Protein AF-A0A7Z9LHR6-F1 (afdb_monomer)

Foldseek 3Di:
DVVVCCCVVPCVVCVVVVVVVVVVVCVVVVVVCVVDDDDPDPLVVDDPPDPVSVVVVVVCVVPNDDDDDDDDDDDPDDCPDPVNVVVVVVVQVVQVVDPPDPHDDDPVDHDDPPVPPDDD

Sequence (120 aa):
MMLRQFYERVILSFPKTILLLMLVCIAALGYQARYLEIDASAETLLLEDDKDLAFTRKVNERYGSSDFLVLTYSPHADLLADATLDSLRKLSAELLELERVESVMSILNVPLLESPPKPI

Solvent-accessible surface area (backbone atoms only — not comparable to full-atom values): 7828 Å² total; per-residue (Å²): 113,69,69,60,52,48,43,52,66,53,50,68,66,39,47,70,59,53,52,50,51,51,48,51,52,50,52,53,55,56,57,53,55,77,72,64,80,83,75,84,52,77,70,69,74,46,66,91,86,38,67,65,60,56,48,49,53,54,50,30,74,72,73,58,73,79,94,80,83,91,79,88,84,83,67,94,60,60,74,84,37,67,73,44,48,52,50,53,51,51,52,46,51,60,50,54,69,38,93,88,39,89,76,81,82,45,94,89,69,53,81,75,81,77,75,76,81,74,84,130

Radius of gyration: 30.08 Å; Cα contacts (8 Å, |Δi|>4): 31; chains: 1; bounding box: 59×32×92 Å

Mean predicted aligned error: 10.18 Å

pLDDT: mean 88.0, std 10.26, range [50.03, 98.0]

Secondary structure (DSSP, 8-state):
-HHHHHIIIIITTSHHHHHHHHHHHHHHHHHHGGG-----STTTTS-TT-HHHHHHHHHHHHH------------SS-TTSHHHHHHHHHHHHHHHTSTT------TTTPPP---S----

Structure (mmCIF, N/CA/C/O backbone):
data_AF-A0A7Z9LHR6-F1
#
_entry.id   AF-A0A7Z9LHR6-F1
#
loop_
_atom_site.group_PDB
_atom_site.id
_atom_site.type_symbol
_atom_site.label_atom_id
_atom_site.label_alt_id
_atom_site.label_comp_id
_atom_site.label_asym_id
_atom_site.label_entity_id
_atom_site.label_seq_id
_atom_site.pdbx_PDB_ins_code
_atom_site.Cartn_x
_atom_site.Cartn_y
_atom_site.Cartn_z
_atom_site.occupancy
_atom_site.B_iso_or_equiv
_atom_site.auth_seq_id
_atom_site.auth_comp_id
_atom_site.auth_asym_id
_atom_site.auth_atom_id
_atom_site.pdbx_PDB_model_num
ATOM 1 N N . MET A 1 1 ? -29.533 11.845 45.963 1.00 62.84 1 MET A N 1
ATOM 2 C CA . MET A 1 1 ? -29.801 10.760 46.939 1.00 62.84 1 MET A CA 1
ATOM 3 C C . MET A 1 1 ? -29.883 9.385 46.270 1.00 62.84 1 MET A C 1
ATOM 5 O O . MET A 1 1 ? -29.168 8.489 46.698 1.00 62.84 1 MET A O 1
ATOM 9 N N . MET A 1 2 ? -30.656 9.226 45.187 1.00 77.38 2 MET A N 1
ATOM 10 C CA . MET A 1 2 ? -30.833 7.934 44.494 1.00 77.38 2 MET A CA 1
ATOM 11 C C . MET A 1 2 ? -29.541 7.328 43.916 1.00 77.38 2 MET A C 1
ATOM 13 O O . MET A 1 2 ? -29.318 6.131 44.061 1.00 77.38 2 MET A O 1
ATOM 17 N N . LEU A 1 3 ? -28.647 8.144 43.340 1.00 78.81 3 LEU A N 1
ATOM 18 C CA . LEU A 1 3 ? -27.380 7.659 42.764 1.00 78.81 3 LEU A CA 1
ATOM 19 C C . LEU A 1 3 ? -26.454 7.016 43.814 1.00 78.81 3 LEU A C 1
ATOM 21 O O . LEU A 1 3 ? -25.824 5.994 43.564 1.00 78.81 3 LEU A O 1
ATOM 25 N N . ARG A 1 4 ? -26.419 7.598 45.020 1.00 80.31 4 ARG A N 1
ATOM 26 C CA . ARG A 1 4 ? -25.616 7.102 46.146 1.00 80.31 4 ARG A CA 1
ATOM 27 C C . ARG A 1 4 ? -26.152 5.768 46.661 1.00 80.31 4 ARG A C 1
ATOM 29 O O . ARG A 1 4 ? -25.385 4.842 46.881 1.00 80.31 4 ARG A O 1
ATOM 36 N N . GLN A 1 5 ? -27.475 5.663 46.780 1.00 80.81 5 GLN A N 1
ATOM 37 C CA . GLN A 1 5 ? -28.140 4.431 47.201 1.00 80.81 5 GLN A CA 1
ATOM 38 C C . GLN A 1 5 ? -27.937 3.298 46.187 1.00 80.81 5 GLN A C 1
ATOM 40 O O . GLN A 1 5 ? -27.721 2.160 46.589 1.00 80.81 5 GLN A O 1
ATOM 45 N N . PHE A 1 6 ? -27.956 3.602 44.886 1.00 82.50 6 PHE A N 1
ATOM 46 C CA . PHE A 1 6 ? -27.645 2.633 43.835 1.00 82.50 6 PHE A CA 1
ATOM 47 C C . PHE A 1 6 ? -26.193 2.143 43.924 1.00 82.50 6 PHE A C 1
ATOM 49 O O . PHE A 1 6 ? -25.944 0.939 43.934 1.00 82.50 6 PHE A O 1
ATOM 56 N N . TYR A 1 7 ? -25.238 3.064 44.067 1.00 83.00 7 TYR A N 1
ATOM 57 C CA . TYR A 1 7 ? -23.822 2.726 44.208 1.00 83.00 7 TYR A CA 1
ATOM 58 C C . TYR A 1 7 ? -23.547 1.849 45.442 1.00 83.00 7 TYR A C 1
ATOM 60 O O . TYR A 1 7 ? -22.897 0.811 45.339 1.00 83.00 7 TYR A O 1
ATOM 68 N N . GLU A 1 8 ? -24.099 2.206 46.602 1.00 82.19 8 GLU A N 1
ATOM 69 C CA . GLU A 1 8 ? -23.923 1.435 47.839 1.00 82.19 8 GLU A CA 1
ATOM 70 C C . GLU A 1 8 ? -24.586 0.047 47.767 1.00 82.19 8 GLU A C 1
ATOM 72 O O . GLU A 1 8 ? -23.995 -0.960 48.164 1.00 82.19 8 GLU A O 1
ATOM 77 N N . ARG A 1 9 ? -25.803 -0.031 47.219 1.00 83.75 9 ARG A N 1
ATOM 78 C CA . ARG A 1 9 ? -26.619 -1.253 47.259 1.00 83.75 9 ARG A CA 1
ATOM 79 C C . ARG A 1 9 ? -26.331 -2.233 46.121 1.00 83.75 9 ARG A C 1
ATOM 81 O O . ARG A 1 9 ? -26.601 -3.418 46.267 1.00 83.75 9 ARG A O 1
ATOM 88 N N . VAL A 1 10 ? -25.797 -1.758 44.998 1.00 82.38 10 VAL A N 1
ATOM 89 C CA . VAL A 1 10 ? -25.510 -2.594 43.821 1.00 82.38 10 VAL A CA 1
ATOM 90 C C . VAL A 1 10 ? -24.006 -2.768 43.643 1.00 82.38 10 VAL A C 1
ATOM 92 O O . VAL A 1 10 ? -23.527 -3.897 43.572 1.00 82.38 10 VAL A O 1
ATOM 95 N N . ILE A 1 11 ? -23.246 -1.669 43.639 1.00 84.19 11 ILE A N 1
ATOM 96 C CA . ILE A 1 11 ? -21.818 -1.700 43.297 1.00 84.19 11 ILE A CA 1
ATOM 97 C C . ILE A 1 11 ? -20.958 -2.159 44.475 1.00 84.19 11 ILE A C 1
ATOM 99 O 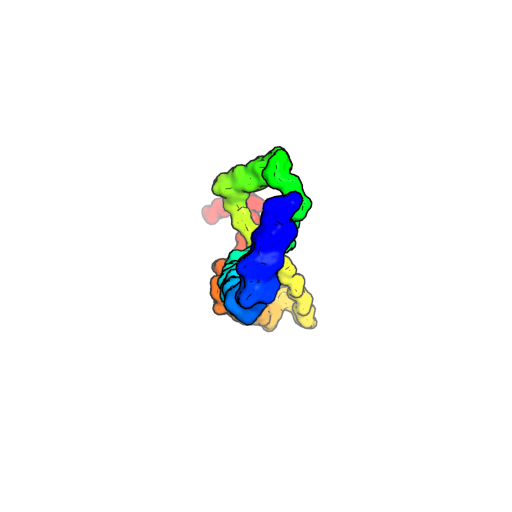O . ILE A 1 11 ? -20.178 -3.101 44.338 1.00 84.19 11 ILE A O 1
ATOM 103 N N . LEU A 1 12 ? -21.136 -1.553 45.651 1.00 85.62 12 LEU A N 1
ATOM 104 C CA . LEU A 1 12 ? -20.384 -1.915 46.860 1.00 85.62 12 LEU A CA 1
ATOM 105 C C . LEU A 1 12 ? -20.844 -3.234 47.494 1.00 85.62 12 LEU A C 1
ATOM 107 O O . LEU A 1 12 ? -20.062 -3.880 48.186 1.00 85.62 12 LEU A O 1
ATOM 111 N N . SER A 1 13 ? -22.091 -3.645 47.250 1.00 88.62 13 SER A N 1
ATOM 112 C CA . SER A 1 13 ? -22.641 -4.893 47.798 1.00 88.62 13 SER A CA 1
ATOM 113 C C . SER A 1 13 ? -22.188 -6.138 47.022 1.00 88.62 13 SER A C 1
ATOM 115 O O . SER A 1 13 ? -22.064 -7.208 47.614 1.00 88.62 13 SER A O 1
ATOM 117 N N . PHE A 1 14 ? -21.880 -6.014 45.721 1.00 89.69 14 PHE A N 1
ATOM 118 C CA . PHE A 1 14 ? -21.453 -7.141 44.877 1.00 89.69 14 PHE A CA 1
ATOM 119 C C . PHE A 1 14 ? -20.191 -6.857 44.036 1.00 89.69 14 PHE A C 1
ATOM 121 O O . PHE A 1 14 ? -20.174 -7.121 42.827 1.00 89.69 14 PHE A O 1
ATOM 128 N N . PRO A 1 15 ? -19.085 -6.396 44.650 1.00 88.88 15 PRO A N 1
ATOM 129 C CA . PRO A 1 15 ? -17.929 -5.874 43.924 1.00 88.88 15 PRO A CA 1
ATOM 130 C C . PRO A 1 15 ? -17.299 -6.907 42.984 1.00 88.88 15 PRO A C 1
ATOM 132 O O . PRO A 1 15 ? -16.999 -6.585 41.841 1.00 88.88 15 PRO A O 1
ATOM 135 N N . LYS A 1 16 ? -17.168 -8.173 43.409 1.00 92.38 16 LYS A N 1
ATOM 136 C CA . LYS A 1 16 ? -16.581 -9.245 42.581 1.00 92.38 16 LYS A CA 1
ATOM 137 C C . LYS A 1 16 ? -17.380 -9.512 41.302 1.00 92.38 16 LYS A C 1
ATOM 139 O O . LYS A 1 16 ? -16.786 -9.734 40.254 1.00 92.38 16 LYS A O 1
ATOM 144 N N . THR A 1 17 ? -18.712 -9.482 41.385 1.00 92.12 17 THR A N 1
ATOM 145 C CA . THR A 1 17 ? -19.580 -9.732 40.220 1.00 92.12 17 THR A CA 1
ATOM 146 C C . THR A 1 17 ? -19.520 -8.586 39.219 1.00 92.12 17 THR A C 1
ATOM 148 O O . THR A 1 17 ? -19.428 -8.835 38.022 1.00 92.12 17 THR A O 1
ATOM 151 N N . ILE A 1 18 ? -19.482 -7.338 39.697 1.00 93.69 18 ILE A N 1
ATOM 152 C CA . ILE A 1 18 ? -19.330 -6.169 38.827 1.00 93.69 18 ILE A CA 1
ATOM 153 C C . ILE A 1 18 ? -17.955 -6.166 38.168 1.00 93.69 18 ILE A C 1
ATOM 155 O O . ILE A 1 18 ? -17.850 -5.876 36.981 1.00 93.69 18 ILE A O 1
ATOM 159 N N . LEU A 1 1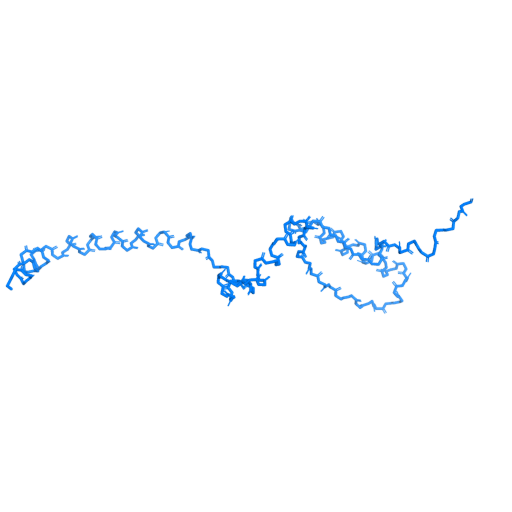9 ? -16.908 -6.531 38.908 1.00 94.12 19 LEU A N 1
ATOM 160 C CA . LEU A 1 19 ? -15.551 -6.607 38.373 1.00 94.12 19 LEU A CA 1
ATOM 161 C C . LEU A 1 19 ? -15.435 -7.702 37.303 1.00 94.12 19 LEU A C 1
ATOM 163 O O . LEU A 1 19 ? -14.840 -7.458 36.258 1.00 94.12 19 LEU A O 1
ATOM 167 N N . LEU A 1 20 ? -16.072 -8.860 37.513 1.00 96.31 20 LEU A N 1
ATOM 168 C CA . LEU A 1 20 ? -16.191 -9.913 36.500 1.00 96.31 20 LEU A CA 1
ATOM 169 C C . LEU A 1 20 ? -16.943 -9.415 35.258 1.00 96.31 20 LEU A C 1
ATOM 171 O O . LEU A 1 20 ? -16.464 -9.598 34.145 1.00 96.31 20 LEU A O 1
ATOM 175 N N . LEU A 1 21 ? -18.098 -8.769 35.436 1.00 96.12 21 LEU A N 1
ATOM 176 C CA . LEU A 1 21 ? -18.903 -8.244 34.331 1.00 96.12 21 LEU A CA 1
ATOM 177 C C . LEU A 1 21 ? -18.127 -7.196 33.522 1.00 96.12 21 LEU A C 1
ATOM 179 O O . LEU A 1 21 ? -18.095 -7.258 32.298 1.00 96.12 21 LEU A O 1
ATOM 183 N N . MET A 1 22 ? -17.451 -6.270 34.199 1.00 96.25 22 MET A N 1
ATOM 184 C CA . MET A 1 22 ? -16.594 -5.274 33.564 1.00 96.25 22 MET A CA 1
ATOM 185 C C . MET A 1 22 ? -15.432 -5.932 32.815 1.00 96.25 22 MET A C 1
ATOM 187 O O . MET A 1 22 ? -15.141 -5.534 31.692 1.00 96.25 22 MET A O 1
ATOM 191 N N . LEU A 1 23 ? -14.809 -6.964 33.390 1.00 97.81 23 LEU A N 1
ATOM 192 C CA . LEU A 1 23 ? -13.747 -7.720 32.729 1.00 97.81 23 LEU A CA 1
ATOM 193 C C . LEU A 1 23 ? -14.258 -8.420 31.465 1.00 97.81 23 LEU A C 1
ATOM 195 O O . LEU A 1 23 ? -13.592 -8.361 30.437 1.00 97.81 23 LEU A O 1
ATOM 199 N N . VAL A 1 24 ? -15.454 -9.013 31.506 1.00 98.00 24 VAL A N 1
ATOM 200 C CA . VAL A 1 24 ? -16.105 -9.604 30.326 1.00 98.00 24 VAL A CA 1
ATOM 201 C C . VAL A 1 24 ? -16.396 -8.536 29.270 1.00 98.00 24 VAL A C 1
ATOM 203 O O . VAL A 1 24 ? -16.090 -8.750 28.100 1.00 98.00 24 VAL A O 1
ATOM 206 N N . CYS A 1 25 ? -16.918 -7.368 29.658 1.00 97.75 25 CYS A N 1
ATOM 207 C CA . CYS A 1 25 ? -17.152 -6.259 28.729 1.00 97.75 25 CYS A CA 1
AT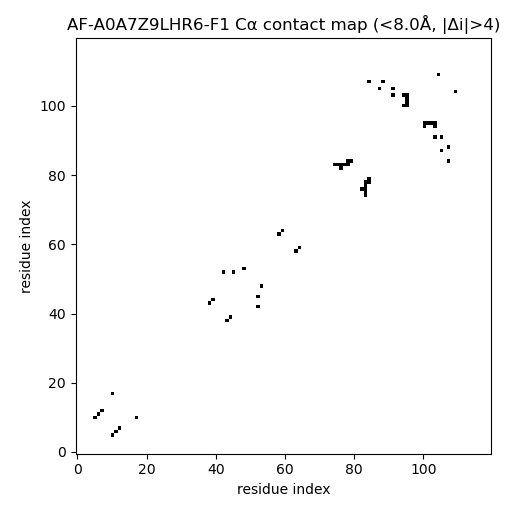OM 208 C C . CYS A 1 25 ? -15.853 -5.761 28.083 1.00 97.75 25 CYS A C 1
ATOM 210 O O . CYS A 1 25 ? -15.808 -5.570 26.871 1.00 97.75 25 CYS A O 1
ATOM 212 N N . ILE A 1 26 ? -14.785 -5.582 28.867 1.00 97.94 26 ILE A N 1
ATOM 213 C CA . ILE A 1 26 ? -13.474 -5.162 28.355 1.00 97.94 26 ILE A CA 1
ATOM 214 C C . ILE A 1 26 ? -12.902 -6.228 27.423 1.00 97.94 26 ILE A C 1
ATOM 216 O O . ILE A 1 26 ? -12.400 -5.885 26.360 1.00 97.94 26 ILE A O 1
ATOM 220 N N . ALA A 1 27 ? -13.005 -7.511 27.775 1.00 97.81 27 ALA A N 1
ATOM 221 C CA . ALA A 1 27 ? -12.554 -8.600 26.916 1.00 97.81 27 ALA A CA 1
ATOM 222 C C . ALA A 1 27 ? -13.341 -8.650 25.598 1.00 97.81 27 ALA A C 1
ATOM 224 O O . ALA A 1 27 ? -12.744 -8.856 24.547 1.00 97.81 27 ALA A O 1
ATOM 225 N N . ALA A 1 28 ? -14.655 -8.411 25.631 1.00 97.56 28 ALA A N 1
ATOM 226 C CA . ALA A 1 28 ? -15.491 -8.362 24.434 1.00 97.56 28 ALA A CA 1
ATOM 227 C C . ALA A 1 28 ? -15.140 -7.168 23.527 1.00 97.56 28 ALA A C 1
ATOM 229 O O . ALA A 1 28 ? -14.932 -7.348 22.328 1.00 97.56 28 ALA A O 1
ATOM 230 N N . LEU A 1 29 ? -15.009 -5.961 24.089 1.00 96.88 29 LEU A N 1
ATOM 231 C CA . LEU A 1 29 ? -14.600 -4.768 23.336 1.00 96.88 29 LEU A CA 1
ATOM 232 C C . LEU A 1 29 ? -13.158 -4.885 22.823 1.00 96.88 29 LEU A C 1
ATOM 234 O O . LEU A 1 29 ? -12.873 -4.539 21.681 1.00 96.88 29 LEU A O 1
ATOM 238 N N . GLY A 1 30 ? -12.258 -5.430 23.641 1.00 96.75 30 GLY A N 1
ATOM 239 C CA . GLY A 1 30 ? -10.875 -5.715 23.268 1.00 96.75 30 GLY A CA 1
ATOM 240 C C . GLY A 1 30 ? -10.778 -6.771 22.170 1.00 96.75 30 GLY A C 1
ATOM 241 O O . GLY A 1 30 ? -9.961 -6.635 21.266 1.00 96.75 30 GLY A O 1
ATOM 242 N N . TYR A 1 31 ? -11.652 -7.782 22.183 1.00 97.06 31 TYR A N 1
ATOM 243 C CA . TYR A 1 31 ? -11.757 -8.728 21.077 1.00 97.06 31 TYR A CA 1
ATOM 244 C C . TYR A 1 31 ? -12.206 -8.030 19.794 1.00 97.06 31 TYR A C 1
ATOM 246 O O . TYR A 1 31 ? -11.647 -8.321 18.745 1.00 97.06 31 TYR A O 1
ATOM 254 N N . GLN A 1 32 ? -13.149 -7.083 19.862 1.00 96.00 32 GLN A N 1
ATOM 255 C CA . GLN A 1 32 ? -13.594 -6.320 18.691 1.00 96.00 32 GLN A CA 1
ATOM 256 C C . GLN A 1 32 ? -12.505 -5.390 18.129 1.00 96.00 32 GLN A C 1
ATOM 258 O O . GLN A 1 32 ? -12.490 -5.133 16.927 1.00 96.00 32 GLN A O 1
ATOM 263 N N . ALA A 1 33 ? -11.550 -4.944 18.951 1.00 93.75 33 ALA A N 1
ATOM 264 C CA . ALA A 1 33 ? -10.436 -4.105 18.504 1.00 93.75 33 ALA A CA 1
ATOM 265 C C . ALA A 1 33 ? -9.557 -4.770 17.423 1.00 93.75 33 ALA A C 1
ATOM 267 O O . ALA A 1 33 ? -8.874 -4.069 16.686 1.00 93.75 33 ALA A O 1
ATOM 268 N N . ARG A 1 34 ? -9.616 -6.103 17.262 1.00 92.00 34 ARG A N 1
ATOM 269 C CA . ARG A 1 34 ? -8.947 -6.824 16.160 1.00 92.00 34 ARG A CA 1
ATOM 270 C C . ARG A 1 34 ? -9.458 -6.455 14.762 1.00 92.00 34 ARG A C 1
ATOM 272 O O . ARG A 1 34 ? -8.799 -6.789 13.787 1.00 92.00 34 ARG A O 1
ATOM 279 N N . TYR A 1 35 ? -10.654 -5.872 14.673 1.00 93.31 35 TYR A N 1
ATOM 280 C CA . TYR A 1 35 ? -11.289 -5.455 13.419 1.00 93.31 35 TYR A CA 1
ATOM 281 C C . TYR A 1 35 ? -11.108 -3.956 13.154 1.00 93.31 35 TYR A C 1
ATOM 283 O O . TYR A 1 35 ? -11.734 -3.416 12.250 1.00 93.31 35 TYR A O 1
ATOM 291 N N . LEU A 1 36 ? -10.309 -3.263 13.972 1.00 90.31 36 LEU A N 1
ATOM 292 C CA . LEU A 1 36 ? -9.972 -1.870 13.729 1.00 90.31 36 LEU A CA 1
ATOM 293 C C . LEU A 1 36 ? -8.985 -1.798 12.559 1.00 90.31 36 LEU A C 1
ATOM 295 O O . LEU A 1 36 ? -7.812 -2.139 12.707 1.00 90.31 36 LEU A O 1
ATOM 299 N N . GLU A 1 37 ? -9.468 -1.351 11.407 1.00 85.88 37 GLU A N 1
ATOM 300 C CA . GLU A 1 37 ? -8.637 -1.062 10.242 1.00 85.88 37 GLU A CA 1
ATOM 301 C C . GLU A 1 37 ? -8.027 0.337 10.391 1.00 85.88 37 GLU A C 1
ATOM 303 O O . GLU A 1 37 ? -8.730 1.312 10.655 1.00 85.88 37 GLU A O 1
ATOM 308 N N . ILE A 1 38 ? -6.701 0.433 10.266 1.00 82.69 38 ILE A N 1
ATOM 309 C CA . ILE A 1 38 ? -5.980 1.709 10.271 1.00 82.69 38 ILE A CA 1
ATOM 310 C C . ILE A 1 38 ? -5.551 1.985 8.835 1.00 82.69 38 ILE A C 1
ATOM 312 O O . ILE A 1 38 ? -4.547 1.446 8.370 1.00 82.69 38 ILE A O 1
ATOM 316 N N . ASP A 1 39 ? -6.318 2.821 8.143 1.00 82.94 39 ASP A N 1
ATOM 317 C CA . ASP A 1 39 ? -5.956 3.319 6.821 1.00 82.94 39 ASP A CA 1
ATOM 318 C C . ASP A 1 39 ? -5.134 4.608 6.971 1.00 82.94 39 ASP A C 1
ATOM 320 O O . ASP A 1 39 ? -5.647 5.664 7.347 1.00 82.94 39 ASP A O 1
ATOM 324 N N . ALA A 1 40 ? -3.830 4.487 6.718 1.00 79.31 40 ALA A N 1
ATOM 325 C CA . ALA A 1 40 ? -2.860 5.580 6.767 1.00 79.31 40 ALA A CA 1
ATOM 326 C C . ALA A 1 40 ? -2.544 6.152 5.374 1.00 79.31 40 ALA A C 1
ATOM 328 O O . ALA A 1 40 ? -1.459 6.699 5.156 1.00 79.31 40 ALA A O 1
ATOM 329 N N . SER A 1 41 ? -3.451 5.985 4.410 1.00 81.31 41 SER A N 1
ATOM 330 C CA . SER A 1 41 ? -3.324 6.613 3.101 1.00 81.31 41 SER A CA 1
ATOM 331 C C . SER A 1 41 ? -3.398 8.138 3.204 1.00 81.31 41 SER A C 1
ATOM 333 O O . SER A 1 41 ? -3.950 8.718 4.138 1.00 81.31 41 SER A O 1
ATOM 335 N N . ALA A 1 42 ? -2.827 8.825 2.216 1.00 81.12 42 ALA A N 1
ATOM 336 C CA . ALA A 1 42 ? -2.895 10.282 2.165 1.00 81.12 42 ALA A CA 1
ATOM 337 C C . ALA A 1 42 ? -4.342 10.798 2.031 1.00 81.12 42 ALA A C 1
ATOM 339 O O . ALA A 1 42 ? -4.625 11.917 2.449 1.00 81.12 42 ALA A O 1
ATOM 340 N N . GLU A 1 43 ? -5.259 9.988 1.487 1.00 82.06 43 GLU A N 1
ATOM 341 C CA . GLU A 1 43 ? -6.672 10.347 1.342 1.00 82.06 43 GLU A CA 1
ATOM 342 C C . GLU A 1 43 ? -7.400 10.453 2.684 1.00 82.06 43 GLU A C 1
ATOM 344 O O . GLU A 1 43 ? -8.220 11.353 2.851 1.00 82.06 43 GLU A O 1
ATOM 349 N N . THR A 1 44 ? -7.101 9.582 3.656 1.00 84.25 44 THR A N 1
ATOM 350 C CA . THR A 1 44 ? -7.762 9.603 4.976 1.00 84.25 44 THR A CA 1
ATOM 351 C C . THR A 1 44 ? -7.299 10.755 5.864 1.00 84.25 44 THR A C 1
ATOM 353 O O . THR A 1 44 ? -7.938 11.056 6.872 1.00 84.25 44 THR A O 1
ATOM 356 N N . LEU A 1 45 ? -6.211 11.433 5.485 1.00 85.81 45 LEU A N 1
ATOM 357 C CA . LEU A 1 45 ? -5.749 12.665 6.126 1.00 85.81 45 LEU A CA 1
ATOM 358 C C . LEU A 1 45 ? -6.501 13.910 5.636 1.00 85.81 45 LEU A C 1
ATOM 360 O O . LEU A 1 45 ? -6.391 14.971 6.256 1.00 85.81 45 LEU A O 1
ATOM 364 N N . LEU A 1 46 ? -7.227 13.805 4.521 1.00 87.00 46 LEU A N 1
ATOM 365 C CA . LEU A 1 46 ? -8.036 14.890 3.977 1.00 87.00 46 LEU A CA 1
ATOM 366 C C . LEU A 1 46 ? -9.418 14.931 4.639 1.00 87.00 46 LEU A C 1
ATOM 368 O O . LEU A 1 46 ? -9.863 13.979 5.280 1.00 87.00 46 LEU A O 1
ATOM 372 N N . LEU A 1 47 ? -10.107 16.064 4.491 1.00 87.88 47 LEU A N 1
ATOM 373 C CA . LEU A 1 47 ? -11.484 16.189 4.959 1.00 87.88 47 LEU A CA 1
ATOM 374 C C . LEU A 1 47 ? -12.392 15.256 4.151 1.00 87.88 47 LEU A C 1
ATOM 376 O O . LEU A 1 47 ? -12.290 15.177 2.929 1.00 87.88 47 LEU A O 1
ATOM 380 N N . GLU A 1 48 ? -13.331 14.606 4.835 1.00 81.31 48 GLU A N 1
ATOM 381 C CA . GLU A 1 48 ? -14.280 13.681 4.206 1.00 81.31 48 GLU A CA 1
ATOM 382 C C . GLU A 1 48 ? -15.145 14.369 3.129 1.00 81.31 48 GLU A C 1
ATOM 384 O O . GLU A 1 48 ? -15.383 13.796 2.068 1.00 81.31 48 GLU A O 1
ATOM 389 N N . ASP A 1 49 ? -15.521 15.633 3.360 1.00 86.69 49 ASP A N 1
ATOM 390 C CA . ASP A 1 49 ? -16.326 16.463 2.448 1.00 86.69 49 ASP A CA 1
ATOM 391 C C . ASP A 1 49 ? -15.488 17.305 1.457 1.00 86.69 49 ASP A C 1
ATOM 393 O O . ASP A 1 49 ? -15.951 18.323 0.925 1.00 86.69 49 ASP A O 1
ATOM 397 N N . ASP A 1 50 ? -14.236 16.917 1.201 1.00 93.25 50 ASP A N 1
ATOM 398 C CA . ASP A 1 50 ? -13.377 17.609 0.241 1.00 93.25 50 ASP A CA 1
ATOM 399 C C . ASP A 1 50 ? -13.855 17.397 -1.216 1.00 93.25 50 ASP A C 1
ATOM 401 O O . ASP A 1 50 ? -14.047 16.275 -1.701 1.00 93.25 50 ASP A O 1
ATOM 405 N N . LYS A 1 51 ? -14.064 18.502 -1.945 1.00 92.56 51 LYS A N 1
ATOM 406 C CA . LYS A 1 51 ? -14.592 18.480 -3.321 1.00 92.56 51 LYS A CA 1
ATOM 407 C C . LYS A 1 51 ? -13.583 17.947 -4.337 1.00 92.56 51 LYS A C 1
ATOM 409 O O . LYS A 1 51 ? -13.997 17.314 -5.312 1.00 92.56 51 LYS A O 1
ATOM 414 N N . ASP A 1 52 ? -12.298 18.198 -4.118 1.00 92.00 52 ASP A N 1
ATOM 415 C CA . ASP A 1 52 ? -11.220 17.765 -5.003 1.00 92.00 52 ASP A CA 1
ATOM 416 C C . ASP A 1 52 ? -10.955 16.267 -4.810 1.00 92.00 52 ASP A C 1
ATOM 418 O O . ASP A 1 52 ? -10.777 15.538 -5.791 1.00 92.00 52 ASP A O 1
ATOM 422 N N . LEU A 1 53 ? -11.057 15.771 -3.571 1.00 90.38 53 LEU A N 1
ATOM 423 C CA . LEU A 1 53 ? -11.049 14.336 -3.271 1.00 90.38 53 LEU A CA 1
ATOM 424 C C . LEU A 1 53 ? -12.224 13.617 -3.949 1.00 90.38 53 LEU A C 1
ATOM 426 O O . LEU A 1 53 ? -12.040 12.592 -4.610 1.00 90.38 53 LEU A O 1
ATOM 430 N N . ALA A 1 54 ? -13.433 14.182 -3.864 1.00 90.25 54 ALA A N 1
ATOM 431 C CA . ALA A 1 54 ? -14.612 13.625 -4.526 1.00 90.25 54 ALA A CA 1
ATOM 432 C C . ALA A 1 54 ? -14.474 13.598 -6.059 1.00 90.25 54 ALA A C 1
ATOM 434 O O . ALA A 1 54 ? -14.918 12.648 -6.710 1.00 90.25 54 ALA A O 1
ATOM 435 N N . PHE A 1 55 ? -13.865 14.627 -6.655 1.00 92.19 55 PHE A N 1
ATOM 436 C CA . PHE A 1 55 ? -13.577 14.649 -8.087 1.00 92.19 55 PHE A CA 1
ATOM 437 C C . PHE A 1 55 ? -12.520 13.607 -8.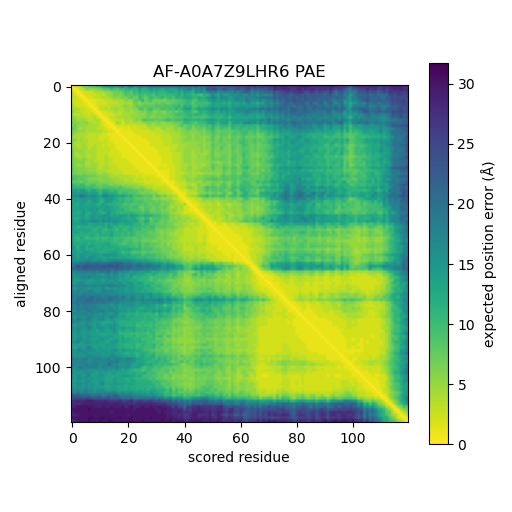471 1.00 92.19 55 PHE A C 1
ATOM 439 O O . PHE A 1 55 ? -12.734 12.849 -9.416 1.00 92.19 55 PHE A O 1
ATOM 446 N N . THR A 1 56 ? -11.431 13.511 -7.707 1.00 89.94 56 THR A N 1
ATOM 447 C CA . THR A 1 56 ? -10.350 12.538 -7.924 1.00 89.94 56 THR A CA 1
ATOM 448 C C . THR A 1 56 ? -10.878 11.107 -7.902 1.00 89.94 56 THR A C 1
ATOM 450 O O . THR A 1 56 ? -10.635 10.353 -8.841 1.00 89.94 56 THR A O 1
ATOM 453 N N . ARG A 1 57 ? -11.712 10.752 -6.915 1.00 88.69 57 ARG A N 1
ATOM 454 C CA . ARG A 1 57 ? -12.367 9.434 -6.850 1.00 88.69 57 ARG A CA 1
ATOM 455 C C . ARG A 1 57 ? -13.225 9.139 -8.081 1.00 88.69 57 ARG A C 1
ATOM 457 O O . ARG A 1 57 ? -13.144 8.041 -8.618 1.00 88.69 57 ARG A O 1
ATOM 464 N N . LYS A 1 58 ? -13.986 10.120 -8.584 1.00 91.88 58 LYS A N 1
ATOM 465 C CA . LYS A 1 58 ? -14.781 9.961 -9.820 1.00 91.88 58 LYS A CA 1
ATOM 466 C C . LYS A 1 58 ? -13.916 9.752 -11.061 1.00 91.88 58 LYS A C 1
ATOM 468 O O . LYS A 1 58 ? -14.295 8.989 -11.947 1.00 91.88 58 LYS A O 1
ATOM 473 N N . VAL A 1 59 ? -12.790 10.457 -11.159 1.00 92.19 59 VAL A N 1
ATOM 474 C CA . VAL A 1 59 ? -11.836 10.286 -12.265 1.00 92.19 59 VAL A CA 1
ATOM 475 C C . VAL A 1 59 ? -11.199 8.897 -12.188 1.00 92.19 59 VAL A C 1
ATOM 477 O O . VAL A 1 59 ? -11.202 8.183 -13.188 1.00 92.19 59 VAL A O 1
ATOM 480 N N . ASN A 1 60 ? -10.755 8.486 -11.001 1.00 90.00 60 ASN A N 1
ATOM 481 C CA . ASN A 1 60 ? -10.166 7.172 -10.746 1.00 90.00 60 ASN A CA 1
ATOM 482 C C . ASN A 1 60 ? -11.153 6.027 -11.023 1.00 90.00 60 ASN A C 1
ATOM 484 O O . ASN A 1 60 ? -10.781 5.038 -11.642 1.00 90.00 60 ASN A O 1
ATOM 488 N N . GLU A 1 61 ? -12.427 6.169 -10.651 1.00 88.69 61 GLU A N 1
ATOM 489 C CA . GLU A 1 61 ? -13.476 5.188 -10.967 1.00 88.69 61 GLU A CA 1
ATOM 490 C C . GLU A 1 61 ? -13.721 5.080 -12.481 1.00 88.69 61 GLU A C 1
ATOM 492 O O . GLU A 1 61 ? -13.990 4.000 -13.005 1.00 88.69 61 GLU A O 1
ATOM 497 N N . ARG A 1 62 ? -13.612 6.199 -13.211 1.00 91.12 62 ARG A N 1
ATOM 498 C CA . ARG A 1 62 ? -13.857 6.240 -14.658 1.00 91.12 62 ARG A CA 1
ATOM 499 C C . A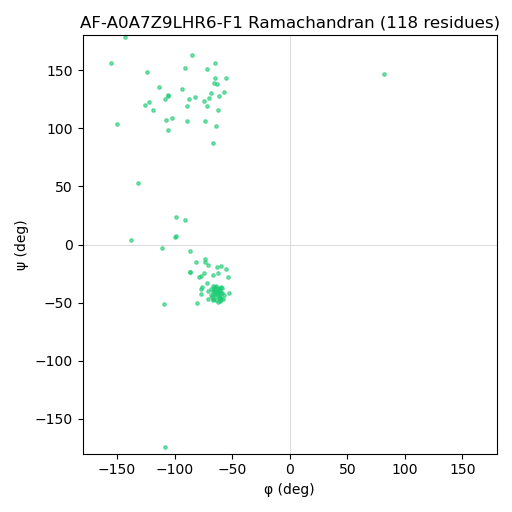RG A 1 62 ? -12.709 5.667 -15.483 1.00 91.12 62 ARG A C 1
ATOM 501 O O . ARG A 1 62 ? -12.975 5.020 -16.494 1.00 91.12 62 ARG A O 1
ATOM 508 N N . TYR A 1 63 ? -11.472 5.988 -15.122 1.00 90.00 63 TYR A N 1
ATOM 509 C CA . TYR A 1 63 ? -10.289 5.695 -15.938 1.00 90.00 63 TYR A CA 1
ATOM 510 C C . TYR A 1 63 ? -9.374 4.630 -15.329 1.00 90.00 63 TYR A C 1
ATOM 512 O O . TYR A 1 63 ? -8.409 4.228 -15.973 1.00 90.00 63 TYR A O 1
ATOM 520 N N . GLY A 1 64 ? -9.701 4.146 -14.131 1.00 79.38 64 GLY A N 1
ATOM 521 C CA . GLY A 1 64 ? -8.815 3.324 -13.322 1.00 79.38 64 GLY A CA 1
ATOM 522 C C . GLY A 1 64 ? -7.812 4.182 -12.551 1.00 79.38 64 GLY A C 1
ATOM 523 O O . GLY A 1 64 ? -7.364 5.228 -13.019 1.00 79.38 64 GLY A O 1
ATOM 524 N N . SER A 1 65 ? -7.458 3.719 -11.357 1.00 75.38 65 SER A N 1
ATOM 525 C CA . SER A 1 65 ? -6.282 4.176 -10.618 1.00 75.38 65 SER A CA 1
ATOM 526 C C . SER A 1 65 ? -5.319 3.004 -10.540 1.00 75.38 65 SER A C 1
ATOM 528 O O . SER A 1 65 ? -5.746 1.880 -10.274 1.00 75.38 65 SER A O 1
ATOM 530 N N . SER A 1 66 ? -4.037 3.253 -10.783 1.00 70.38 66 SER A N 1
ATOM 531 C CA . SER A 1 66 ? -2.995 2.248 -10.600 1.00 70.38 66 SER A CA 1
ATOM 532 C C . SER A 1 66 ? -2.018 2.748 -9.557 1.00 70.38 66 SER A C 1
ATOM 534 O O . SER A 1 66 ? -1.314 3.732 -9.780 1.00 70.38 66 SER A O 1
ATOM 536 N N . ASP A 1 67 ? -1.955 2.041 -8.435 1.00 81.50 67 ASP A N 1
ATOM 537 C CA . ASP A 1 67 ? -0.861 2.195 -7.490 1.00 81.50 67 ASP A CA 1
ATOM 538 C C . ASP A 1 67 ? 0.386 1.566 -8.113 1.00 81.50 67 ASP A C 1
ATOM 540 O O . ASP A 1 67 ? 0.407 0.377 -8.432 1.00 81.50 67 ASP A O 1
ATOM 544 N N . PHE A 1 68 ? 1.432 2.364 -8.323 1.00 88.19 68 PHE A N 1
ATOM 545 C CA . PHE A 1 68 ? 2.682 1.888 -8.905 1.00 88.19 68 PHE A CA 1
ATOM 546 C C . PHE A 1 68 ? 3.867 2.196 -7.998 1.00 88.19 68 PHE A C 1
ATOM 548 O O . PHE A 1 68 ? 3.918 3.212 -7.304 1.00 88.19 68 PHE A O 1
ATOM 555 N N . LEU A 1 69 ? 4.858 1.311 -8.046 1.00 89.94 69 LEU A N 1
ATOM 556 C CA . LEU A 1 69 ? 6.151 1.508 -7.410 1.00 89.94 69 LEU A CA 1
ATOM 557 C C . LEU A 1 69 ? 7.196 1.764 -8.492 1.00 89.94 69 LEU A C 1
ATOM 559 O O . LEU A 1 69 ? 7.377 0.950 -9.396 1.00 89.94 69 LEU A O 1
ATOM 563 N N . VAL A 1 70 ? 7.913 2.882 -8.384 1.00 92.56 70 VAL A N 1
ATOM 564 C CA . VAL A 1 70 ? 9.042 3.175 -9.271 1.00 92.56 70 VAL A CA 1
ATOM 565 C C . VAL A 1 70 ? 10.313 2.604 -8.660 1.00 92.56 70 VAL A C 1
ATOM 567 O O . VAL A 1 70 ? 10.730 3.012 -7.577 1.00 92.56 70 VAL A O 1
ATOM 570 N N . LEU A 1 71 ? 10.944 1.680 -9.379 1.00 93.56 71 LEU A N 1
ATOM 571 C CA . LEU A 1 71 ? 12.243 1.121 -9.026 1.00 93.56 71 LEU A CA 1
ATOM 572 C C . LEU A 1 71 ? 13.310 1.695 -9.954 1.00 93.56 71 LEU A C 1
ATOM 574 O O . LEU A 1 71 ? 13.172 1.660 -11.176 1.00 93.56 71 LEU A O 1
ATOM 578 N N . THR A 1 72 ? 14.390 2.215 -9.377 1.00 94.00 72 THR A N 1
ATOM 579 C CA . THR A 1 72 ? 15.563 2.640 -10.140 1.00 94.00 72 THR A CA 1
ATOM 580 C C . THR A 1 72 ? 16.573 1.503 -10.192 1.00 94.00 72 THR A C 1
ATOM 582 O O . THR A 1 72 ? 16.866 0.856 -9.187 1.00 94.00 72 THR A O 1
ATOM 585 N N . TYR A 1 73 ? 17.110 1.246 -11.381 1.00 91.62 73 TYR A N 1
ATOM 586 C CA . TYR A 1 73 ? 18.096 0.199 -11.604 1.00 91.62 73 TYR A CA 1
ATOM 587 C C . TYR A 1 73 ? 19.360 0.809 -12.202 1.00 91.62 73 TYR A C 1
ATOM 589 O O . TYR A 1 73 ? 19.311 1.445 -13.253 1.00 91.62 73 TYR A O 1
ATOM 597 N N . SER A 1 74 ? 20.488 0.617 -11.521 1.00 93.75 74 SER A N 1
ATOM 598 C CA . SER A 1 74 ? 21.796 1.081 -11.978 1.00 93.75 74 SER A CA 1
ATOM 599 C C . SER A 1 74 ? 22.623 -0.121 -12.437 1.00 93.75 74 SER A C 1
ATOM 601 O O . SER A 1 74 ? 23.068 -0.898 -11.587 1.00 93.75 74 SER A O 1
ATOM 603 N N . PRO A 1 75 ? 22.841 -0.309 -13.749 1.00 92.19 75 PRO A N 1
ATOM 604 C CA . PRO A 1 75 ? 23.643 -1.418 -14.2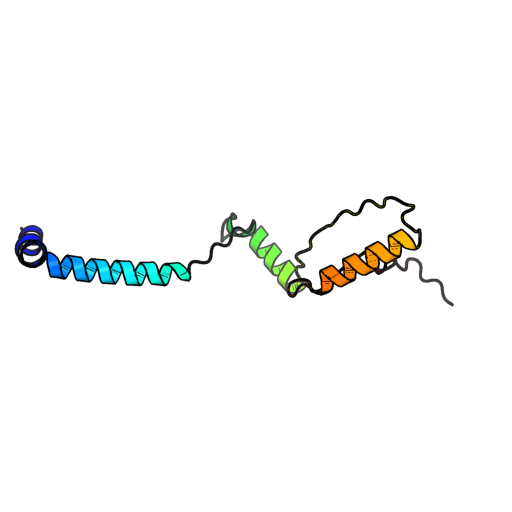43 1.00 92.19 75 PRO A CA 1
ATOM 605 C C . PRO A 1 75 ? 25.132 -1.205 -13.941 1.00 92.19 75 PRO A C 1
ATOM 607 O O . PRO A 1 75 ? 25.614 -0.077 -13.867 1.00 92.19 75 PRO A O 1
ATOM 610 N N . HIS A 1 76 ? 25.867 -2.306 -13.779 1.00 89.19 76 HIS A N 1
ATOM 611 C CA . HIS A 1 76 ? 27.331 -2.279 -13.637 1.00 89.19 76 HIS A CA 1
ATOM 612 C C . HIS A 1 76 ? 28.049 -2.291 -14.997 1.00 89.19 76 HIS A C 1
ATOM 614 O O . HIS A 1 76 ? 29.197 -1.868 -15.096 1.00 89.19 76 HIS A O 1
ATOM 620 N N . ALA A 1 77 ? 27.376 -2.800 -16.031 1.00 91.19 77 ALA A N 1
ATOM 621 C CA . ALA A 1 77 ? 27.821 -2.803 -17.419 1.00 91.19 77 ALA A CA 1
ATOM 622 C C . ALA A 1 77 ? 26.980 -1.810 -18.242 1.00 91.19 77 ALA A C 1
ATOM 624 O O . ALA A 1 77 ? 26.147 -1.088 -17.693 1.00 91.19 77 ALA A O 1
ATOM 625 N N . ASP A 1 78 ? 27.184 -1.782 -19.561 1.00 93.12 78 ASP A N 1
ATOM 626 C CA . ASP A 1 78 ? 26.324 -1.007 -20.456 1.00 93.12 78 ASP A CA 1
ATOM 627 C C . ASP A 1 78 ? 24.845 -1.407 -20.293 1.00 93.12 78 ASP A C 1
ATOM 629 O O . ASP A 1 78 ? 24.521 -2.579 -20.069 1.00 93.12 78 ASP A O 1
ATOM 633 N N . LEU A 1 79 ? 23.945 -0.424 -20.383 1.00 89.44 79 LEU A N 1
ATOM 634 C CA . LEU A 1 79 ? 22.511 -0.612 -20.147 1.00 89.44 79 LEU A CA 1
ATOM 635 C C . LEU A 1 79 ? 21.898 -1.646 -21.099 1.00 89.44 79 LEU A C 1
ATOM 637 O O . LEU A 1 79 ? 21.024 -2.409 -20.689 1.00 89.44 79 LEU A O 1
ATOM 641 N N . LEU A 1 80 ? 22.352 -1.662 -22.354 1.00 92.56 80 LEU A N 1
ATOM 642 C CA . LEU A 1 80 ? 21.816 -2.524 -23.404 1.00 92.56 80 LEU A CA 1
ATOM 643 C C . LEU A 1 80 ? 22.670 -3.776 -23.635 1.00 92.56 80 LEU A C 1
ATOM 645 O O . LEU A 1 80 ? 22.388 -4.541 -24.553 1.00 92.56 80 LEU A O 1
ATOM 649 N N . ALA A 1 81 ? 23.693 -4.012 -22.808 1.00 95.38 81 ALA A N 1
ATOM 650 C CA . ALA A 1 81 ? 24.441 -5.261 -22.846 1.00 95.38 81 ALA A CA 1
ATOM 651 C C . ALA A 1 81 ? 23.546 -6.447 -22.453 1.00 95.38 81 ALA A C 1
ATOM 653 O O . ALA A 1 81 ? 22.756 -6.350 -21.512 1.00 95.38 81 ALA A O 1
ATOM 654 N N . ASP A 1 82 ? 23.744 -7.597 -23.103 1.00 94.00 82 ASP A N 1
ATOM 655 C CA . ASP A 1 82 ? 22.946 -8.810 -22.865 1.00 94.00 82 ASP A CA 1
ATOM 656 C C . ASP A 1 82 ? 22.893 -9.198 -21.379 1.00 94.00 82 ASP A C 1
ATOM 658 O O . ASP A 1 82 ? 21.823 -9.484 -20.848 1.00 94.00 82 ASP A O 1
ATOM 662 N N . ALA A 1 83 ? 24.023 -9.102 -20.669 1.00 94.12 83 ALA A N 1
ATOM 663 C CA . ALA A 1 83 ? 24.103 -9.407 -19.238 1.00 94.12 83 ALA A CA 1
ATOM 664 C C . ALA A 1 83 ? 23.202 -8.502 -18.371 1.00 94.12 83 ALA A C 1
ATOM 666 O O . ALA A 1 83 ? 22.601 -8.961 -17.393 1.00 94.12 83 ALA A O 1
ATOM 667 N N . THR A 1 84 ? 23.092 -7.220 -18.728 1.00 95.00 84 THR A N 1
ATOM 668 C CA . THR A 1 84 ? 22.219 -6.256 -18.049 1.00 95.00 84 THR A CA 1
ATOM 669 C C . THR A 1 84 ? 20.753 -6.563 -18.342 1.00 95.00 84 THR A C 1
ATOM 671 O O . THR A 1 84 ? 19.935 -6.635 -17.422 1.00 95.00 84 THR A O 1
ATOM 674 N N . LEU A 1 85 ? 20.421 -6.803 -19.614 1.00 95.06 85 LEU A N 1
ATOM 675 C CA . LEU A 1 85 ? 19.058 -7.120 -20.040 1.00 95.06 85 LEU A CA 1
ATOM 676 C C . LEU A 1 85 ? 18.563 -8.437 -19.425 1.00 95.06 85 LEU A C 1
ATOM 678 O O . LEU A 1 85 ? 17.421 -8.509 -18.976 1.00 95.06 85 LEU A O 1
ATOM 682 N N . ASP A 1 86 ? 19.421 -9.452 -19.323 1.00 95.25 86 ASP A N 1
ATOM 683 C CA . ASP A 1 86 ? 19.103 -10.718 -18.655 1.00 95.25 86 ASP A CA 1
ATOM 684 C C . ASP A 1 86 ? 18.874 -10.546 -17.153 1.00 95.25 86 ASP A C 1
ATOM 686 O O . ASP A 1 86 ? 17.980 -11.177 -16.586 1.00 95.25 86 ASP A O 1
ATOM 690 N N . SER A 1 87 ? 19.636 -9.664 -16.505 1.00 94.81 87 SER A N 1
ATOM 691 C CA . SER A 1 87 ? 19.428 -9.331 -15.092 1.00 94.81 87 SER A CA 1
ATOM 692 C C . SER A 1 87 ? 18.074 -8.646 -14.875 1.00 94.81 87 SER A C 1
ATOM 694 O O . SER A 1 87 ? 17.348 -9.005 -13.950 1.00 94.81 87 SER A O 1
ATOM 696 N N . LEU A 1 88 ? 17.690 -7.719 -15.760 1.00 95.38 88 LEU A N 1
ATOM 697 C CA . LEU A 1 88 ? 16.374 -7.072 -15.727 1.00 95.38 88 LEU A CA 1
ATOM 698 C C . LEU A 1 88 ? 15.225 -8.049 -16.007 1.00 95.38 88 LEU A C 1
ATOM 700 O O . LEU A 1 88 ? 14.178 -7.943 -15.367 1.00 95.38 88 LEU A O 1
ATOM 704 N N . ARG A 1 89 ? 15.410 -9.016 -16.919 1.00 95.81 89 ARG A N 1
ATOM 705 C CA . ARG A 1 89 ? 14.421 -10.080 -17.178 1.00 95.81 89 ARG A CA 1
ATOM 706 C C . ARG A 1 89 ? 14.173 -10.918 -15.930 1.00 95.81 89 ARG A C 1
ATOM 708 O O . ARG A 1 89 ? 13.018 -11.139 -15.580 1.00 95.81 89 ARG A O 1
ATOM 715 N N . LYS A 1 90 ? 15.243 -11.346 -15.254 1.00 96.25 90 LYS A N 1
ATOM 716 C CA . LYS A 1 90 ? 15.152 -12.128 -14.012 1.00 96.25 90 LYS A CA 1
ATOM 717 C C . LYS A 1 90 ? 14.466 -11.341 -12.902 1.00 96.25 90 LYS A C 1
ATOM 719 O O . LYS A 1 90 ? 13.486 -11.827 -12.358 1.00 96.25 90 LYS A O 1
ATOM 724 N N . LEU A 1 91 ? 14.898 -10.103 -12.656 1.00 95.75 91 LEU A N 1
ATOM 725 C CA . LEU A 1 91 ? 14.269 -9.231 -11.660 1.00 95.75 91 LEU A CA 1
ATOM 726 C C . LEU A 1 91 ? 12.776 -9.023 -11.947 1.00 95.75 91 LEU A C 1
ATOM 728 O O . LEU A 1 91 ? 11.956 -9.090 -11.040 1.00 95.75 91 LEU A O 1
ATOM 732 N N . SER A 1 92 ? 12.413 -8.788 -13.211 1.00 95.94 92 SER A N 1
ATOM 733 C CA . SER A 1 92 ? 11.009 -8.611 -13.594 1.00 95.94 92 SER A CA 1
ATOM 734 C C . SER A 1 92 ? 10.191 -9.882 -13.356 1.00 95.94 92 SER A C 1
ATOM 736 O O . SER A 1 92 ? 9.062 -9.786 -12.891 1.00 95.94 92 SER A O 1
ATOM 738 N N . ALA A 1 93 ? 10.754 -11.063 -13.637 1.00 96.50 93 ALA A N 1
ATOM 739 C CA . ALA A 1 93 ? 10.102 -12.342 -13.365 1.00 96.50 93 ALA A CA 1
ATOM 740 C C . ALA A 1 93 ? 9.925 -12.589 -11.858 1.00 96.50 93 ALA A C 1
ATOM 742 O O . ALA A 1 93 ? 8.826 -12.922 -11.434 1.00 96.50 93 ALA A O 1
ATOM 743 N N . GLU A 1 94 ? 10.959 -12.345 -11.050 1.00 96.75 94 GLU A N 1
ATOM 744 C CA . GLU A 1 94 ? 10.902 -12.472 -9.586 1.00 96.75 94 GLU A CA 1
ATOM 745 C C . GLU A 1 94 ? 9.858 -11.530 -8.966 1.00 96.75 94 GLU A C 1
ATOM 747 O O . GLU A 1 94 ? 9.125 -11.914 -8.059 1.00 96.75 94 GLU A O 1
ATOM 752 N N . LEU A 1 95 ? 9.743 -10.299 -9.475 1.00 96.25 95 LEU A N 1
ATOM 753 C CA . LEU A 1 95 ? 8.713 -9.359 -9.027 1.00 96.25 95 LEU A CA 1
ATOM 754 C C . LEU A 1 95 ? 7.298 -9.826 -9.397 1.00 96.25 95 LEU A C 1
ATOM 756 O O . LEU A 1 95 ? 6.384 -9.628 -8.604 1.00 96.25 95 LEU A O 1
ATOM 760 N N . LEU A 1 96 ? 7.116 -10.460 -10.560 1.00 96.00 96 LEU A N 1
ATOM 761 C CA . LEU A 1 96 ? 5.828 -11.014 -10.999 1.00 96.00 96 LEU A CA 1
ATOM 762 C C . LEU A 1 96 ? 5.395 -12.261 -10.209 1.00 96.00 96 LEU A C 1
ATOM 764 O O . LEU A 1 96 ? 4.221 -12.615 -10.244 1.00 96.00 96 LEU A O 1
ATOM 768 N N . GLU A 1 97 ? 6.304 -12.929 -9.494 1.00 97.00 97 GLU A N 1
ATOM 769 C CA . GLU A 1 97 ? 5.951 -14.044 -8.601 1.00 97.00 97 GLU A CA 1
ATOM 770 C C . GLU A 1 97 ? 5.265 -13.572 -7.306 1.00 97.00 97 GLU A C 1
ATOM 772 O O . GLU A 1 97 ? 4.652 -14.372 -6.595 1.00 97.00 97 GLU A O 1
ATOM 777 N N . LEU A 1 98 ? 5.343 -12.277 -6.982 1.00 96.25 98 LEU A N 1
ATOM 778 C CA . LEU A 1 98 ? 4.676 -11.706 -5.817 1.00 96.25 98 LEU A CA 1
ATOM 779 C C . LEU A 1 98 ? 3.168 -11.582 -6.075 1.00 96.25 98 LEU A C 1
ATOM 781 O O . LEU A 1 98 ? 2.748 -10.859 -6.970 1.00 96.25 98 LEU A O 1
ATOM 785 N N . GLU A 1 99 ? 2.343 -12.181 -5.211 1.00 93.94 99 GLU A N 1
ATOM 786 C CA . GLU A 1 99 ? 0.868 -12.200 -5.332 1.00 93.94 99 GLU A CA 1
ATOM 787 C C . GLU A 1 99 ? 0.231 -10.804 -5.487 1.00 93.94 99 GLU A C 1
ATOM 789 O O . GLU A 1 99 ? -0.825 -10.652 -6.093 1.00 93.94 99 GLU A O 1
ATOM 794 N N . ARG A 1 100 ? 0.884 -9.764 -4.954 1.00 91.38 100 ARG A N 1
ATOM 795 C CA . ARG A 1 100 ? 0.416 -8.370 -5.010 1.00 91.38 100 ARG A CA 1
ATOM 796 C C . ARG A 1 100 ? 0.830 -7.609 -6.275 1.00 91.38 100 ARG A C 1
ATOM 798 O O . ARG A 1 100 ? 0.441 -6.452 -6.413 1.00 91.38 100 ARG A O 1
ATOM 805 N N . VAL A 1 101 ? 1.653 -8.190 -7.145 1.00 93.69 101 VAL A N 1
ATOM 806 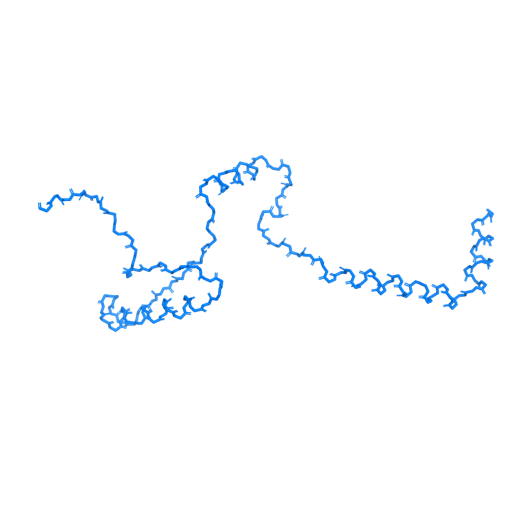C CA . VAL A 1 101 ? 2.170 -7.525 -8.347 1.00 93.69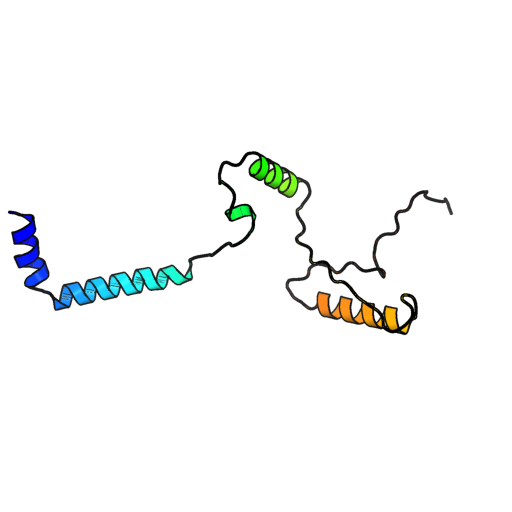 101 VAL A CA 1
ATOM 807 C C . VAL A 1 101 ? 1.393 -8.018 -9.561 1.00 93.69 101 VAL A C 1
ATOM 809 O O . VAL A 1 101 ? 1.556 -9.148 -10.002 1.00 93.69 101 VAL A O 1
ATOM 812 N N . GLU A 1 102 ? 0.558 -7.148 -10.124 1.00 92.44 102 GLU A N 1
ATOM 813 C CA . GLU A 1 102 ? -0.229 -7.472 -11.320 1.00 92.44 102 GLU A CA 1
ATOM 814 C C . GLU A 1 102 ? 0.615 -7.428 -12.603 1.00 92.44 102 GLU A C 1
ATOM 816 O O . GLU A 1 102 ? 0.441 -8.242 -13.509 1.00 92.44 102 GLU A O 1
ATOM 821 N N . SER A 1 103 ? 1.542 -6.471 -12.705 1.00 93.06 103 SER A N 1
ATOM 822 C CA . SER A 1 103 ? 2.395 -6.315 -13.882 1.00 93.06 103 SER A CA 1
ATOM 823 C C . SER A 1 103 ? 3.711 -5.608 -13.556 1.00 93.06 103 SER A C 1
ATOM 825 O O . SER A 1 103 ? 3.813 -4.856 -12.586 1.00 93.06 103 SER A O 1
ATOM 827 N N . VAL A 1 104 ? 4.727 -5.843 -14.391 1.00 95.38 104 VAL A N 1
ATOM 828 C CA . VAL A 1 104 ? 6.026 -5.162 -14.324 1.00 95.38 104 VAL A CA 1
ATOM 829 C C . VAL A 1 104 ? 6.333 -4.550 -15.684 1.00 95.38 104 VAL A C 1
ATOM 831 O O . VAL A 1 104 ? 6.441 -5.251 -16.693 1.00 95.38 104 VAL A O 1
ATOM 834 N N . MET A 1 105 ? 6.500 -3.231 -15.703 1.00 94.19 105 MET A N 1
ATOM 835 C CA . MET A 1 105 ? 6.904 -2.469 -16.880 1.00 94.19 105 MET A CA 1
ATOM 836 C C . MET A 1 105 ? 8.365 -2.039 -16.737 1.00 94.19 105 MET A C 1
ATOM 838 O O . MET A 1 105 ? 8.763 -1.461 -15.729 1.00 94.19 105 MET A O 1
ATOM 842 N N . SER A 1 106 ? 9.171 -2.333 -17.751 1.00 93.75 106 SER A N 1
ATOM 843 C CA . SER A 1 106 ? 10.598 -2.018 -17.809 1.00 93.75 106 SER A CA 1
ATOM 844 C C . SER A 1 106 ? 11.000 -1.620 -19.230 1.00 93.75 106 SER A C 1
ATOM 846 O O . SER A 1 106 ? 10.199 -1.686 -20.160 1.00 93.75 106 SER A O 1
ATOM 848 N N . ILE A 1 107 ? 12.273 -1.271 -19.437 1.00 91.44 107 ILE A N 1
ATOM 849 C CA . ILE A 1 107 ? 12.824 -0.994 -20.776 1.00 91.44 107 ILE A CA 1
ATOM 850 C C . ILE A 1 107 ? 12.620 -2.150 -21.774 1.00 91.44 107 ILE A C 1
ATOM 852 O O . ILE A 1 107 ? 12.661 -1.939 -22.980 1.00 91.44 107 ILE A O 1
ATOM 856 N N . LEU A 1 108 ? 12.389 -3.370 -21.282 1.00 92.62 108 LEU A N 1
ATOM 857 C CA . LEU A 1 108 ? 12.231 -4.569 -22.102 1.00 92.62 108 LEU A CA 1
ATOM 858 C C . LEU A 1 108 ? 10.861 -4.668 -22.782 1.00 92.62 108 LEU A C 1
ATOM 860 O O . LEU A 1 108 ? 10.742 -5.343 -23.801 1.00 92.62 108 LEU A O 1
ATOM 864 N N . ASN A 1 109 ? 9.827 -4.066 -22.193 1.00 91.62 109 ASN A N 1
ATOM 865 C CA . ASN A 1 109 ? 8.434 -4.227 -22.620 1.00 91.62 109 ASN A CA 1
ATOM 866 C C . ASN A 1 109 ? 7.639 -2.916 -22.626 1.00 91.62 109 ASN A C 1
ATOM 868 O O . ASN A 1 109 ? 6.439 -2.938 -22.898 1.00 91.62 109 ASN A O 1
ATOM 872 N N . VAL A 1 110 ? 8.289 -1.787 -22.326 1.00 90.81 110 VAL A N 1
ATOM 873 C CA . VAL A 1 110 ? 7.667 -0.469 -22.427 1.00 90.81 110 VAL A CA 1
ATOM 874 C C . VAL A 1 110 ? 7.153 -0.268 -23.858 1.00 90.81 110 VAL A C 1
ATOM 876 O O . VAL A 1 110 ? 7.887 -0.536 -24.816 1.00 90.81 110 VAL A O 1
ATOM 879 N N . PRO A 1 111 ? 5.897 0.173 -24.039 1.00 84.75 111 PRO A N 1
ATOM 880 C CA . PRO A 1 111 ? 5.366 0.412 -25.369 1.00 84.75 111 PRO A CA 1
ATOM 881 C C . PRO A 1 111 ? 6.187 1.502 -26.054 1.00 84.75 111 PRO A C 1
ATOM 883 O O . PRO A 1 111 ? 6.377 2.597 -25.519 1.00 84.75 111 PRO A O 1
ATOM 886 N N . LEU A 1 112 ? 6.665 1.207 -27.261 1.00 81.19 112 LEU A N 1
ATOM 887 C CA . LEU A 1 112 ? 7.207 2.241 -28.125 1.00 81.19 112 LEU A CA 1
ATOM 888 C C . LEU A 1 112 ? 6.046 3.137 -28.549 1.00 81.19 112 LEU A C 1
ATOM 890 O O . LEU A 1 112 ? 5.004 2.654 -28.995 1.00 81.19 112 LEU A O 1
ATOM 894 N N . LEU A 1 113 ? 6.221 4.448 -28.406 1.00 72.69 113 LEU A N 1
ATOM 895 C CA . LEU A 1 113 ? 5.310 5.397 -29.024 1.00 72.69 113 LEU A CA 1
ATOM 896 C C . LEU A 1 113 ? 5.449 5.228 -30.538 1.00 72.69 113 LEU A C 1
ATOM 898 O O . LEU A 1 113 ? 6.415 5.698 -31.138 1.00 72.69 113 LEU A O 1
ATOM 902 N N . GLU A 1 114 ? 4.499 4.536 -31.160 1.00 56.06 114 GLU A N 1
ATOM 903 C CA . GLU A 1 114 ? 4.349 4.529 -32.611 1.00 56.06 114 GLU A CA 1
ATOM 904 C C . GLU A 1 114 ? 3.930 5.939 -33.040 1.00 56.06 114 GLU A C 1
ATOM 906 O O . GLU A 1 114 ? 2.753 6.300 -33.078 1.00 56.06 114 GLU A O 1
ATOM 911 N N . SER A 1 115 ? 4.914 6.803 -33.273 1.00 53.09 115 SER A N 1
ATOM 912 C CA . SER A 1 115 ? 4.701 8.141 -33.812 1.00 53.09 115 SER A CA 1
ATOM 913 C C . SER A 1 115 ? 5.919 8.586 -34.627 1.00 53.09 115 SER A C 1
ATOM 915 O O . SER A 1 115 ? 6.930 8.973 -34.038 1.00 53.09 115 SER A O 1
ATOM 917 N N . PRO A 1 116 ? 5.837 8.560 -35.976 1.00 62.22 116 PRO A N 1
ATOM 918 C CA . PRO A 1 116 ? 4.676 8.209 -36.805 1.00 62.22 116 PRO A CA 1
ATOM 919 C C . PRO A 1 116 ? 4.601 6.709 -37.173 1.00 62.22 116 PRO A C 1
ATOM 921 O O . PRO A 1 116 ? 5.649 6.077 -37.325 1.00 62.22 116 PRO A O 1
ATOM 924 N N . PRO A 1 117 ? 3.390 6.156 -37.406 1.00 58.56 117 PRO A N 1
ATOM 925 C CA . PRO A 1 117 ? 3.224 4.842 -38.022 1.00 58.56 117 PRO A CA 1
ATOM 926 C C . PRO A 1 117 ? 3.813 4.877 -39.437 1.00 58.56 117 PRO A C 1
ATOM 928 O O . PRO A 1 117 ? 3.344 5.620 -40.304 1.00 58.56 117 PRO A O 1
ATOM 931 N N . LYS A 1 118 ? 4.872 4.101 -39.677 1.00 55.44 118 LYS A N 1
ATOM 932 C CA . LYS A 1 118 ? 5.373 3.864 -41.034 1.00 55.44 118 LYS A CA 1
ATOM 933 C C . LYS A 1 118 ? 4.623 2.669 -41.620 1.00 55.44 118 LYS A C 1
ATOM 935 O O . LYS A 1 118 ? 4.642 1.609 -40.998 1.00 55.44 118 LYS A O 1
ATOM 940 N N . PRO A 1 119 ? 3.981 2.804 -42.792 1.00 55.75 119 PRO A N 1
ATOM 941 C CA . P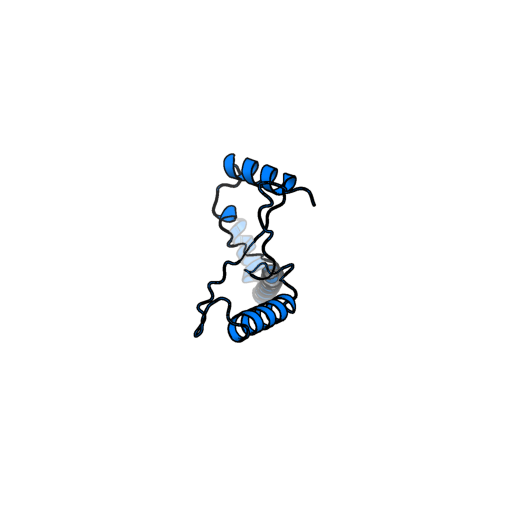RO A 1 119 ? 3.443 1.645 -43.483 1.00 55.75 119 PRO A CA 1
ATOM 942 C C . PRO A 1 119 ? 4.591 0.706 -43.878 1.00 55.75 119 PRO A C 1
ATOM 944 O O . PRO A 1 119 ? 5.660 1.167 -44.292 1.00 55.75 119 PRO A O 1
ATOM 947 N N . ILE A 1 120 ? 4.340 -0.591 -43.697 1.00 50.03 120 ILE A N 1
ATOM 948 C CA . ILE A 1 120 ? 5.116 -1.707 -44.258 1.00 50.03 120 ILE A CA 1
ATOM 949 C C . ILE A 1 120 ? 5.136 -1.663 -45.785 1.00 50.03 120 ILE A C 1
ATOM 951 O O . ILE A 1 120 ? 4.084 -1.331 -46.380 1.00 50.03 120 ILE A O 1
#